Protein AF-A0A7W0A7I4-F1 (afdb_monomer)

Mean predicted aligned error: 11.8 Å

Radius of gyration: 19.25 Å; Cα contacts (8 Å, |Δi|>4): 131; chains: 1; bounding box: 46×41×48 Å

pLDDT: mean 76.65, std 13.98, range [46.12, 96.19]

Foldseek 3Di:
DLLLCLDPDDRPPVSVVCVVVVVVVVVVVVQVVCVVVVPPDPVCCCVVVPPDPVVVVVVLVVLQVLLVVVCPPDCLVVLLVVLVVVVVVCVVCVCLLQVLVCVAVNDSRSSSLVSVLVVLVVCLCVVLSRGSPNSVSNNVSSVVSVVSSVVSNVSDHDPPD

Secondary structure (DSSP, 8-state):
-HHHHTSSSPPPHHHHHHHHHHHHHHHHHHHHHHHHHT---HHHHHHHS--SHHHHHHHHHHHHHHHHHHHTSTTHHHHHHHHHHHHHHHHHTHHHHHHHHHHHHHHHHHHHHHHHHHHHHHHHHHHHHTSTTHHHHHHHHHHHHHHHHHHHHT-PPPS--

Structure (mmCIF, N/CA/C/O backbone):
data_AF-A0A7W0A7I4-F1
#
_entry.id   AF-A0A7W0A7I4-F1
#
loop_
_atom_site.group_PDB
_atom_site.id
_atom_site.type_symbol
_atom_site.label_atom_id
_atom_site.label_alt_id
_atom_site.label_comp_id
_atom_site.label_asym_id
_atom_site.label_entity_id
_atom_site.label_seq_id
_atom_site.pdbx_PDB_ins_code
_atom_site.Cartn_x
_atom_site.Cartn_y
_atom_site.Cartn_z
_atom_site.occupancy
_atom_site.B_iso_or_equiv
_atom_site.auth_seq_id
_atom_site.auth_comp_id
_atom_site.auth_asym_id
_atom_site.auth_atom_id
_atom_site.pdbx_PDB_model_num
ATOM 1 N N . VAL A 1 1 ? -6.860 -11.789 -0.685 1.00 57.47 1 VAL A N 1
ATOM 2 C CA . VAL A 1 1 ? -5.690 -12.475 -0.079 1.00 57.47 1 VAL A CA 1
ATOM 3 C C . VAL A 1 1 ? -5.372 -11.947 1.310 1.00 57.47 1 VAL A C 1
ATOM 5 O O . VAL A 1 1 ? -5.594 -12.671 2.269 1.00 57.47 1 VAL A O 1
ATOM 8 N N . ALA A 1 2 ? -4.937 -10.690 1.441 1.00 57.03 2 ALA A N 1
ATOM 9 C CA . ALA A 1 2 ? -4.531 -10.138 2.733 1.00 57.03 2 ALA A CA 1
ATOM 10 C C . ALA A 1 2 ? -5.657 -10.178 3.785 1.00 57.03 2 ALA A C 1
ATOM 12 O O . ALA A 1 2 ? -5.432 -10.634 4.900 1.00 57.03 2 ALA A O 1
ATOM 13 N N . VAL A 1 3 ? -6.891 -9.809 3.412 1.00 57.25 3 VAL A N 1
ATOM 14 C CA . VAL A 1 3 ? -8.067 -9.864 4.309 1.00 57.25 3 VAL A CA 1
ATOM 15 C C . VAL A 1 3 ? -8.304 -11.273 4.866 1.00 57.25 3 VAL A C 1
ATOM 17 O O . VAL A 1 3 ? -8.505 -11.436 6.066 1.00 57.25 3 VAL A O 1
ATOM 20 N N . LEU A 1 4 ? -8.185 -12.305 4.028 1.00 58.50 4 LEU A N 1
ATOM 21 C CA . LEU A 1 4 ? -8.341 -13.701 4.446 1.00 58.50 4 LEU A CA 1
ATOM 22 C C . LEU A 1 4 ? -7.215 -14.167 5.386 1.00 58.50 4 LEU A C 1
ATOM 24 O O . LEU A 1 4 ? -7.471 -14.938 6.305 1.00 58.50 4 LEU A O 1
ATOM 28 N N . ALA A 1 5 ? -5.989 -13.666 5.197 1.00 59.22 5 ALA A N 1
ATOM 29 C CA . ALA A 1 5 ? -4.855 -13.939 6.083 1.00 59.22 5 ALA A CA 1
ATOM 30 C C . ALA A 1 5 ? -4.968 -13.235 7.449 1.00 59.22 5 ALA A C 1
ATOM 32 O O . ALA A 1 5 ? -4.241 -13.575 8.377 1.00 59.22 5 ALA A O 1
ATOM 33 N N . SER A 1 6 ? -5.877 -12.263 7.579 1.00 57.38 6 SER A N 1
ATOM 34 C CA . SER A 1 6 ? -6.074 -11.492 8.809 1.00 57.38 6 SER A CA 1
ATOM 35 C C . SER A 1 6 ? -7.169 -12.031 9.733 1.00 57.38 6 SER A C 1
ATOM 37 O O . SER A 1 6 ? -7.356 -11.476 10.817 1.00 57.38 6 SER A O 1
ATOM 39 N N . LEU A 1 7 ? -7.876 -13.102 9.350 1.00 64.12 7 LEU A N 1
ATOM 40 C CA . LEU A 1 7 ? -8.922 -13.727 10.170 1.00 64.12 7 LEU A CA 1
ATOM 41 C C . LEU A 1 7 ? -8.343 -14.328 11.474 1.00 64.12 7 LEU A C 1
ATOM 43 O O . LEU A 1 7 ? -7.213 -14.816 11.470 1.00 64.12 7 LEU A O 1
ATOM 47 N N . PRO A 1 8 ? -9.064 -14.274 12.613 1.00 52.94 8 PRO A N 1
ATOM 48 C CA . PRO A 1 8 ? -8.625 -14.908 13.858 1.00 52.94 8 PRO A CA 1
ATOM 49 C C . PRO A 1 8 ? -8.531 -16.434 13.719 1.00 52.94 8 PRO A C 1
ATOM 51 O O . PRO A 1 8 ? -9.459 -17.075 13.236 1.00 52.94 8 PRO A O 1
ATOM 54 N N . GLY A 1 9 ? -7.407 -17.007 14.169 1.00 65.00 9 GLY A N 1
ATOM 55 C CA . GLY A 1 9 ? -7.095 -18.438 14.067 1.00 65.00 9 GLY A CA 1
ATOM 56 C C . GLY A 1 9 ? -5.985 -18.746 13.055 1.00 65.00 9 GLY A C 1
ATOM 57 O O . GLY A 1 9 ? -5.553 -17.885 12.293 1.00 65.00 9 GLY A O 1
ATOM 58 N N . ARG A 1 10 ? -5.480 -19.988 13.056 1.00 62.50 10 ARG A N 1
ATOM 59 C CA . ARG A 1 10 ? -4.561 -20.450 12.004 1.00 62.50 10 ARG A CA 1
ATOM 60 C C . ARG A 1 10 ? -5.348 -20.546 10.692 1.00 62.50 10 ARG A C 1
ATOM 62 O O . ARG A 1 10 ? -6.347 -21.269 10.678 1.00 62.50 10 ARG A O 1
ATOM 69 N N . PRO A 1 11 ? -4.941 -19.864 9.606 1.00 65.38 11 PRO A N 1
ATOM 70 C CA . PRO A 1 11 ? -5.639 -19.987 8.335 1.00 65.38 11 PRO A CA 1
ATOM 71 C C . PRO A 1 11 ? -5.597 -21.453 7.896 1.00 65.38 11 PRO A C 1
ATOM 73 O O . PRO A 1 11 ? -4.527 -22.041 7.751 1.00 65.38 11 PRO A O 1
ATOM 76 N N . GLY A 1 12 ? -6.772 -22.063 7.732 1.00 74.06 12 GLY A N 1
ATOM 77 C CA . GLY A 1 12 ? -6.867 -23.431 7.232 1.00 74.06 12 GLY A CA 1
ATOM 78 C C . GLY A 1 12 ? -6.305 -23.536 5.812 1.00 74.06 12 GLY A C 1
ATOM 79 O O . GLY A 1 12 ? -6.266 -22.548 5.079 1.00 74.06 12 GLY A O 1
ATOM 80 N N . LEU A 1 13 ? -5.928 -24.747 5.390 1.00 74.81 13 LEU A N 1
ATOM 81 C CA . LEU A 1 13 ? -5.346 -25.013 4.066 1.00 74.81 13 LEU A CA 1
ATOM 82 C C . LEU A 1 13 ? -6.151 -24.370 2.921 1.00 74.81 13 LEU A C 1
ATOM 84 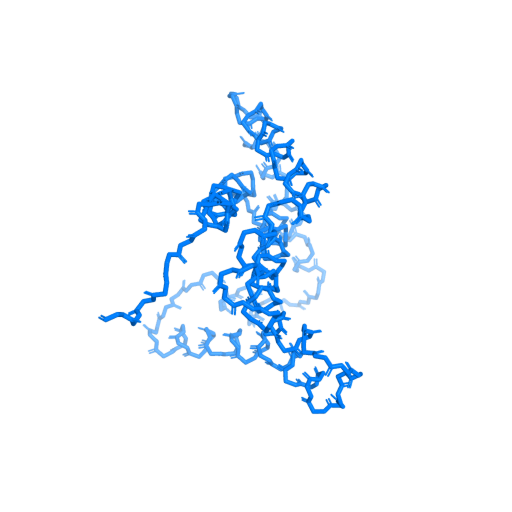O O . LEU A 1 13 ? -5.579 -23.795 2.003 1.00 74.81 13 LEU A O 1
ATOM 88 N N . ARG A 1 14 ? -7.486 -24.382 3.021 1.00 74.06 14 ARG A N 1
ATOM 89 C CA . ARG A 1 14 ? -8.400 -23.756 2.049 1.00 74.06 14 ARG A CA 1
ATOM 90 C C . ARG A 1 14 ? -8.176 -22.249 1.899 1.00 74.06 14 ARG A C 1
ATOM 92 O O . ARG A 1 14 ? -8.196 -21.737 0.787 1.00 74.06 14 ARG A O 1
ATOM 99 N N . VAL A 1 15 ? -7.944 -21.545 3.004 1.00 70.44 15 VAL A N 1
ATOM 100 C CA . VAL A 1 15 ? -7.687 -20.099 3.007 1.00 70.44 15 VAL A CA 1
ATOM 101 C C . VAL A 1 15 ? -6.342 -19.794 2.355 1.00 70.44 15 VAL A C 1
ATOM 103 O O . VAL A 1 15 ? -6.243 -18.854 1.571 1.00 70.44 15 VAL A O 1
ATOM 106 N N . LEU A 1 16 ? -5.331 -20.618 2.634 1.00 69.56 16 LEU A N 1
ATOM 107 C CA . LEU A 1 16 ? -4.006 -20.493 2.031 1.00 69.56 16 LEU A CA 1
ATOM 108 C C . LEU A 1 16 ? -4.048 -20.746 0.515 1.00 69.56 16 LEU A C 1
ATOM 110 O O . LEU A 1 16 ? -3.480 -19.988 -0.265 1.00 69.56 16 LEU A O 1
ATOM 114 N N . VAL A 1 17 ? -4.789 -21.775 0.098 1.00 75.81 17 VAL A N 1
ATOM 115 C CA . VAL A 1 17 ? -5.009 -22.114 -1.312 1.00 75.81 17 VAL A CA 1
ATOM 116 C C . VAL A 1 17 ? -5.734 -20.982 -2.040 1.00 75.81 17 VAL A C 1
ATOM 118 O O . VAL A 1 17 ? -5.286 -20.569 -3.103 1.00 75.81 17 VAL A O 1
ATOM 121 N N . LEU A 1 18 ? -6.793 -20.409 -1.460 1.00 76.06 18 LEU A N 1
ATOM 122 C CA . LEU A 1 18 ? -7.487 -19.254 -2.046 1.00 76.06 18 LEU A CA 1
ATOM 123 C C . LEU A 1 18 ? -6.604 -17.999 -2.088 1.00 76.06 18 LEU A C 1
ATOM 125 O O . LEU A 1 18 ? -6.670 -17.226 -3.041 1.00 76.06 18 LEU A O 1
ATOM 129 N N . ALA A 1 19 ? -5.762 -17.797 -1.073 1.00 68.81 19 ALA A N 1
ATOM 130 C CA . ALA A 1 19 ? -4.789 -16.712 -1.030 1.00 68.81 19 ALA A CA 1
ATOM 131 C C . ALA A 1 19 ? -3.761 -16.795 -2.173 1.00 68.81 19 ALA A C 1
ATOM 133 O O . ALA A 1 19 ? -3.411 -15.764 -2.741 1.00 68.81 19 ALA A O 1
ATOM 134 N N . LEU A 1 20 ? -3.321 -18.005 -2.526 1.00 72.81 20 LEU A N 1
ATOM 135 C CA . LEU A 1 20 ? -2.406 -18.271 -3.640 1.00 72.81 20 LEU A CA 1
ATOM 136 C C . LEU A 1 20 ? -3.104 -18.262 -5.005 1.00 72.81 20 LEU A C 1
ATOM 138 O O . LEU A 1 20 ? -2.568 -17.718 -5.966 1.00 72.81 20 LEU A O 1
ATOM 142 N N . LEU A 1 21 ? -4.307 -18.832 -5.098 1.00 75.44 21 LEU A N 1
ATOM 143 C CA . LEU A 1 21 ? -5.050 -18.928 -6.355 1.00 75.44 21 LEU A CA 1
ATOM 144 C C . LEU A 1 21 ? -5.598 -17.583 -6.820 1.00 75.44 21 LEU A C 1
ATOM 146 O O . LEU A 1 21 ? -5.630 -17.339 -8.018 1.00 75.44 21 LEU A O 1
ATOM 150 N N . ALA A 1 22 ? -6.018 -16.700 -5.912 1.00 74.12 22 ALA A N 1
ATOM 151 C CA . ALA A 1 22 ? -6.605 -15.416 -6.289 1.00 74.12 22 ALA A CA 1
ATOM 152 C C . ALA A 1 22 ? -5.714 -14.562 -7.224 1.00 74.12 22 ALA A C 1
ATOM 154 O O . ALA A 1 22 ? -6.223 -14.136 -8.259 1.00 74.12 22 ALA A O 1
ATOM 155 N N . PRO A 1 23 ? -4.416 -14.313 -6.939 1.00 68.75 23 PRO A N 1
ATOM 156 C CA . PRO A 1 23 ? -3.559 -13.564 -7.860 1.00 68.75 23 PRO A CA 1
ATOM 157 C C . PRO A 1 23 ? -3.307 -14.313 -9.177 1.00 68.75 23 PRO A C 1
ATOM 159 O O . PRO A 1 23 ? -3.256 -13.675 -10.225 1.00 68.75 23 PRO A O 1
ATOM 162 N N . LEU A 1 24 ? -3.217 -15.649 -9.155 1.00 73.38 24 LEU A N 1
ATOM 163 C CA . LEU A 1 24 ? -3.054 -16.462 -10.368 1.00 73.38 24 LEU A CA 1
ATOM 164 C C . LEU A 1 24 ? -4.289 -16.397 -11.274 1.00 73.38 24 LEU A C 1
ATOM 166 O O . LEU A 1 24 ? -4.163 -16.223 -12.481 1.00 73.38 24 LEU A O 1
ATOM 170 N N . LEU A 1 25 ? -5.485 -16.489 -10.692 1.00 73.94 25 LEU A N 1
ATOM 171 C CA . LEU A 1 25 ? -6.749 -16.369 -11.414 1.00 73.94 25 LEU A CA 1
ATOM 172 C C . LEU A 1 25 ? -6.967 -14.948 -11.938 1.00 73.94 25 LEU A C 1
ATOM 174 O O . LEU A 1 25 ? -7.481 -14.786 -13.039 1.00 73.94 25 LEU A O 1
ATOM 178 N N . ALA A 1 26 ? -6.547 -13.925 -11.189 1.00 72.44 26 ALA A N 1
ATOM 179 C CA . ALA A 1 26 ? -6.581 -12.544 -11.661 1.00 72.44 26 ALA A CA 1
ATOM 180 C C . ALA A 1 26 ? -5.666 -12.343 -12.879 1.00 72.44 26 ALA A C 1
ATOM 182 O O . ALA A 1 26 ? -6.097 -11.749 -13.864 1.00 72.44 26 ALA A O 1
ATOM 183 N N . LEU A 1 27 ? -4.443 -12.888 -12.847 1.00 70.00 27 LEU A N 1
ATOM 184 C CA . LEU A 1 27 ? -3.527 -12.883 -13.994 1.00 70.00 27 LEU A CA 1
ATOM 185 C C . LEU A 1 27 ? -4.117 -13.635 -15.192 1.00 70.00 27 LEU A C 1
ATOM 187 O O . LEU A 1 27 ? -4.144 -13.096 -16.295 1.00 70.00 27 LEU A O 1
ATOM 191 N N . ALA A 1 28 ? -4.635 -14.846 -14.975 1.00 70.06 28 ALA A N 1
ATOM 192 C CA . ALA A 1 28 ? -5.263 -15.645 -16.025 1.00 70.06 28 ALA A CA 1
ATOM 193 C C . ALA A 1 28 ? -6.478 -14.932 -16.642 1.00 70.06 28 ALA A C 1
ATOM 195 O O . ALA A 1 28 ? -6.644 -14.938 -17.859 1.00 70.06 28 ALA A O 1
ATOM 196 N N . GLY A 1 29 ? -7.296 -14.275 -15.817 1.00 75.94 29 GLY A N 1
ATOM 197 C CA . GLY A 1 29 ? -8.418 -13.459 -16.272 1.00 75.94 29 GLY A CA 1
ATOM 198 C C . GLY A 1 29 ? -7.969 -12.260 -17.105 1.00 75.94 29 GLY A C 1
ATOM 199 O O . GLY A 1 29 ? -8.563 -11.996 -18.145 1.00 75.94 29 GLY A O 1
ATOM 200 N N . LEU A 1 30 ? -6.896 -11.573 -16.699 1.00 69.62 30 LEU A N 1
ATOM 201 C CA . LEU A 1 30 ? -6.330 -10.458 -17.462 1.00 69.62 30 LEU A CA 1
ATOM 202 C C . LEU A 1 30 ? -5.855 -10.910 -18.851 1.00 69.62 30 LEU A C 1
ATOM 204 O O . LEU A 1 30 ? -6.181 -10.271 -19.846 1.00 69.62 30 LEU A O 1
ATOM 208 N N . VAL A 1 31 ? -5.145 -12.042 -18.914 1.00 66.56 31 VAL A N 1
ATOM 209 C CA . VAL A 1 31 ? -4.698 -12.662 -20.173 1.00 66.56 31 VAL A CA 1
ATOM 210 C C . VAL A 1 31 ? -5.894 -13.056 -21.041 1.00 66.56 31 VAL A C 1
ATOM 212 O O . VAL A 1 31 ? -5.911 -12.767 -22.232 1.00 66.56 31 VAL A O 1
ATOM 215 N N . ALA A 1 32 ? -6.923 -13.673 -20.457 1.00 71.75 32 ALA A N 1
ATOM 216 C CA . ALA A 1 32 ? -8.124 -14.059 -21.193 1.00 71.75 32 ALA A CA 1
ATOM 217 C C . ALA A 1 32 ? -8.865 -12.842 -21.776 1.00 71.75 32 ALA A C 1
ATOM 219 O O . ALA A 1 32 ? -9.284 -12.879 -22.931 1.00 71.75 32 ALA A O 1
ATOM 220 N N . ILE A 1 33 ? -8.993 -11.754 -21.008 1.00 74.31 33 ILE A N 1
ATOM 221 C CA . ILE A 1 33 ? -9.587 -10.495 -21.481 1.00 74.31 33 ILE A CA 1
ATOM 222 C C . ILE A 1 33 ? -8.765 -9.910 -22.636 1.00 74.31 33 ILE A C 1
ATOM 224 O O . ILE A 1 33 ? -9.347 -9.475 -23.628 1.00 74.31 33 ILE A O 1
ATOM 228 N N . ASP A 1 34 ? -7.435 -9.931 -22.549 1.00 67.69 34 ASP A N 1
ATOM 229 C CA . ASP A 1 34 ? -6.551 -9.413 -23.602 1.00 67.69 34 ASP A CA 1
ATOM 230 C C . ASP A 1 34 ? -6.699 -10.209 -24.911 1.00 67.69 34 ASP A C 1
ATOM 232 O O . ASP A 1 34 ? -6.895 -9.632 -25.981 1.00 67.69 34 ASP A O 1
ATOM 236 N N . LEU A 1 35 ? -6.733 -11.543 -24.812 1.00 67.44 35 LEU A N 1
ATOM 237 C CA . LEU A 1 35 ? -6.917 -12.437 -25.959 1.00 67.44 35 LEU A CA 1
ATOM 238 C C . LEU A 1 35 ? -8.290 -12.266 -26.625 1.00 67.44 35 LEU A C 1
ATOM 240 O O . LEU A 1 35 ? -8.385 -12.276 -27.850 1.00 67.44 35 LEU A O 1
ATOM 244 N N . VAL A 1 36 ? -9.353 -12.091 -25.832 1.00 75.38 36 VAL A N 1
ATOM 245 C CA . VAL A 1 36 ? -10.723 -11.918 -26.347 1.00 75.38 36 VAL A CA 1
ATOM 246 C C . VAL A 1 36 ? -10.934 -10.529 -26.946 1.00 75.38 36 VAL A C 1
ATOM 248 O O . VAL A 1 36 ? -11.650 -10.391 -27.934 1.00 75.38 36 VAL A O 1
ATOM 251 N N . THR A 1 37 ? -10.312 -9.495 -26.378 1.00 73.88 37 THR A N 1
ATOM 252 C CA . THR A 1 37 ? -10.430 -8.122 -26.897 1.00 73.88 37 THR A CA 1
ATOM 253 C C . THR A 1 37 ? -9.548 -7.867 -28.122 1.00 73.88 37 THR A C 1
ATOM 255 O O . THR A 1 37 ? -9.626 -6.789 -28.708 1.00 73.88 37 THR A O 1
ATOM 258 N N . GLY A 1 38 ? -8.733 -8.847 -28.541 1.00 58.84 38 GLY A N 1
ATOM 259 C CA . GLY A 1 38 ? -7.767 -8.677 -29.628 1.00 58.84 38 GLY A CA 1
ATOM 260 C C . GLY A 1 38 ? -6.695 -7.642 -29.287 1.00 58.84 38 GLY A C 1
ATOM 261 O O . GLY A 1 38 ? -6.083 -7.062 -30.186 1.00 58.84 38 GLY A O 1
ATOM 262 N N . GLY A 1 39 ? -6.493 -7.382 -27.991 1.00 52.62 39 GLY A N 1
ATOM 263 C CA . GLY A 1 39 ? -5.497 -6.458 -27.497 1.00 52.62 39 GLY A CA 1
ATOM 264 C C . GLY A 1 39 ? -4.123 -6.973 -27.886 1.00 52.62 39 GLY A C 1
ATOM 265 O O . GLY A 1 39 ? -3.635 -7.966 -27.359 1.00 52.62 39 GLY A O 1
ATOM 266 N N . SER A 1 40 ? -3.455 -6.289 -28.810 1.00 52.91 40 SER A N 1
ATOM 267 C CA . SER A 1 40 ? -2.027 -6.474 -29.065 1.00 52.91 40 SER A CA 1
ATOM 268 C C . SER A 1 40 ? -1.208 -5.897 -27.902 1.00 52.91 40 SER A C 1
ATOM 270 O O . SER A 1 40 ? -0.309 -5.078 -28.114 1.00 52.91 40 SER A O 1
ATOM 272 N N . SER A 1 41 ? -1.567 -6.224 -26.658 1.00 53.59 41 SER A N 1
ATOM 273 C CA . SER A 1 41 ? -0.849 -5.733 -25.497 1.00 53.59 41 SER A CA 1
ATOM 274 C C . SER A 1 41 ? 0.529 -6.385 -25.466 1.00 53.59 41 SER A C 1
ATOM 276 O O . SER A 1 41 ? 0.712 -7.551 -25.830 1.00 53.59 41 SER A O 1
ATOM 278 N N . HIS A 1 42 ? 1.525 -5.615 -25.031 1.00 54.56 42 HIS A N 1
ATOM 279 C CA . HIS A 1 42 ? 2.891 -6.096 -24.834 1.00 54.56 42 HIS A CA 1
ATOM 280 C C . HIS A 1 42 ? 2.903 -7.448 -24.085 1.00 54.56 42 HIS A C 1
ATOM 282 O O . HIS A 1 42 ? 3.663 -8.343 -24.433 1.00 54.56 42 HIS A O 1
ATOM 288 N N . PHE A 1 43 ? 2.027 -7.635 -23.097 1.00 52.06 43 PHE A N 1
ATOM 289 C CA . PHE A 1 43 ? 2.041 -8.791 -22.204 1.00 52.06 43 PHE A CA 1
ATOM 290 C C . PHE A 1 43 ? 1.865 -10.137 -22.929 1.00 52.06 43 PHE A C 1
ATOM 292 O O . PHE A 1 43 ? 2.623 -11.069 -22.667 1.00 52.06 43 PHE A O 1
ATOM 299 N N . SER A 1 44 ? 0.942 -10.223 -23.890 1.00 55.84 44 SER A N 1
ATOM 300 C CA . SER A 1 44 ? 0.676 -11.456 -24.642 1.00 55.84 44 SER A CA 1
ATOM 301 C C . SER A 1 44 ? 1.843 -11.852 -25.553 1.00 55.84 44 SER A C 1
ATOM 303 O O . SER A 1 44 ? 2.211 -13.022 -25.580 1.00 55.84 44 SER A O 1
ATOM 305 N N . ARG A 1 45 ? 2.511 -10.892 -26.211 1.00 56.41 45 ARG A N 1
ATOM 306 C CA . ARG A 1 45 ? 3.746 -11.170 -26.975 1.00 56.41 45 ARG A CA 1
ATOM 307 C C . ARG A 1 45 ? 4.909 -11.569 -26.069 1.00 56.41 45 ARG A C 1
ATOM 309 O O . ARG A 1 45 ? 5.574 -12.559 -26.331 1.00 56.41 45 ARG A O 1
ATOM 316 N N . PHE A 1 46 ? 5.125 -10.863 -24.960 1.00 55.81 46 PHE A N 1
ATOM 317 C CA . PHE A 1 46 ? 6.253 -11.147 -24.065 1.00 55.81 46 PHE A CA 1
ATOM 318 C C . PHE A 1 46 ? 6.136 -12.472 -23.303 1.00 55.81 46 PHE A C 1
ATOM 320 O O . PHE A 1 46 ? 7.158 -13.014 -22.904 1.00 55.81 46 PHE A O 1
ATOM 327 N N . VAL A 1 47 ? 4.930 -13.000 -23.089 1.00 54.84 47 VAL A N 1
ATOM 328 C CA . VAL A 1 47 ? 4.737 -14.278 -22.382 1.00 54.84 47 VAL A CA 1
ATOM 329 C C . VAL A 1 47 ? 4.580 -15.457 -23.347 1.00 54.84 47 VAL A C 1
ATOM 331 O O . VAL A 1 47 ? 5.024 -16.553 -23.018 1.00 54.84 47 VAL A O 1
ATOM 334 N N . LEU A 1 48 ? 3.981 -15.254 -24.528 1.00 56.06 48 LEU A N 1
ATOM 335 C CA . LEU A 1 48 ? 3.770 -16.327 -25.511 1.00 56.06 48 LEU A CA 1
ATOM 336 C C . LEU A 1 48 ? 4.916 -16.467 -26.530 1.00 56.06 48 LEU A C 1
ATOM 338 O O . LEU A 1 48 ? 5.097 -17.562 -27.051 1.00 56.06 48 LEU A O 1
ATOM 342 N N . GLU A 1 49 ? 5.688 -15.407 -26.809 1.00 54.75 49 GLU A N 1
ATOM 343 C CA . GLU A 1 49 ? 6.821 -15.438 -27.760 1.00 54.75 49 GLU A CA 1
ATOM 344 C C . GLU A 1 49 ? 8.201 -15.469 -27.079 1.00 54.75 49 GLU A C 1
ATOM 346 O O . GLU A 1 49 ? 9.203 -15.682 -27.762 1.00 54.75 49 GLU A O 1
ATOM 351 N N . ALA A 1 50 ? 8.295 -15.282 -25.753 1.00 52.28 50 ALA A N 1
ATOM 352 C CA . ALA A 1 50 ? 9.579 -15.397 -25.057 1.00 52.28 50 ALA A CA 1
ATOM 353 C C . ALA A 1 50 ? 10.100 -16.834 -25.149 1.00 52.28 50 ALA A C 1
ATOM 355 O O . ALA A 1 50 ? 9.481 -17.779 -24.656 1.00 52.28 50 ALA A O 1
ATOM 356 N N . SER A 1 51 ? 11.278 -16.988 -25.750 1.00 54.78 51 SER A N 1
ATOM 357 C CA . SER A 1 51 ? 11.870 -18.294 -26.054 1.00 54.78 51 SER A CA 1
ATOM 358 C C . SER A 1 51 ? 12.516 -18.952 -24.824 1.00 54.78 51 SER A C 1
ATOM 360 O O . SER A 1 51 ? 13.049 -20.058 -24.914 1.00 54.78 51 SER A O 1
ATOM 362 N N . GLY A 1 52 ? 12.460 -18.301 -23.652 1.00 59.78 52 GLY A N 1
ATOM 363 C CA . GLY A 1 52 ? 12.862 -18.885 -22.375 1.00 59.78 52 GLY A CA 1
ATOM 364 C C . GLY A 1 52 ? 12.970 -17.894 -21.200 1.00 59.78 52 GLY A C 1
ATOM 365 O O . GLY A 1 52 ? 12.865 -16.680 -21.378 1.00 59.78 52 GLY A O 1
ATOM 366 N N . PRO A 1 53 ? 13.230 -18.396 -19.974 1.00 56.81 53 PRO A N 1
ATOM 367 C CA . PRO A 1 53 ? 13.297 -17.591 -18.745 1.00 56.81 53 PRO A CA 1
ATOM 368 C C . PRO A 1 53 ? 14.402 -16.525 -18.737 1.00 56.81 53 PRO A C 1
ATOM 370 O O . PRO A 1 53 ? 14.262 -15.499 -18.077 1.00 56.81 53 PRO A O 1
ATOM 373 N N . ALA A 1 54 ? 15.501 -16.760 -19.460 1.00 59.44 54 ALA A N 1
ATOM 374 C CA . ALA A 1 54 ? 16.629 -15.832 -19.540 1.00 59.44 54 ALA A CA 1
ATOM 375 C C . ALA A 1 54 ? 16.255 -14.518 -20.246 1.00 59.44 54 ALA A C 1
ATOM 377 O O . ALA A 1 54 ? 16.693 -13.450 -19.836 1.00 59.44 54 ALA A O 1
ATOM 378 N N . GLU A 1 55 ? 15.387 -14.590 -21.255 1.00 64.94 55 GLU A N 1
ATOM 379 C CA . GLU A 1 55 ? 14.931 -13.432 -22.026 1.00 64.94 55 GLU A CA 1
ATOM 380 C C . GLU A 1 55 ? 13.999 -12.543 -21.184 1.00 64.94 55 GLU A C 1
ATOM 382 O O . GLU A 1 55 ? 14.118 -11.319 -21.188 1.00 64.94 55 GLU A O 1
ATOM 387 N N . LEU A 1 56 ? 13.146 -13.159 -20.354 1.00 61.41 56 LEU A N 1
ATOM 388 C CA . LEU A 1 56 ? 12.305 -12.453 -19.380 1.00 61.41 56 LEU A CA 1
ATOM 389 C C . LEU A 1 56 ? 13.135 -11.701 -18.329 1.00 61.41 56 LEU A C 1
ATOM 391 O O . LEU A 1 56 ? 12.785 -10.579 -17.959 1.00 61.41 56 LEU A O 1
ATOM 395 N N . ILE A 1 57 ? 14.235 -12.302 -17.862 1.00 62.91 57 ILE A N 1
ATOM 396 C CA . ILE A 1 57 ? 15.157 -11.662 -16.913 1.00 62.91 57 ILE A CA 1
ATOM 397 C C . ILE A 1 57 ? 15.865 -10.474 -17.572 1.00 62.91 57 ILE A C 1
ATOM 399 O O . ILE A 1 57 ? 15.988 -9.425 -16.944 1.00 62.91 57 ILE A O 1
ATOM 403 N N . ASP A 1 58 ? 16.277 -10.605 -18.832 1.00 68.38 58 ASP A N 1
ATOM 404 C CA . ASP A 1 58 ? 16.992 -9.550 -19.557 1.00 68.38 58 ASP A CA 1
ATOM 405 C C . ASP A 1 58 ? 16.084 -8.355 -19.910 1.00 68.38 58 ASP A C 1
ATOM 407 O O . ASP A 1 58 ? 16.471 -7.189 -19.847 1.00 68.38 58 ASP A O 1
ATOM 411 N N . ILE A 1 59 ? 14.806 -8.611 -20.190 1.00 66.56 59 ILE A N 1
ATOM 412 C CA . ILE A 1 59 ? 13.809 -7.545 -20.349 1.00 66.56 59 ILE A CA 1
ATOM 413 C C . ILE A 1 59 ? 13.542 -6.847 -19.012 1.00 66.56 59 ILE A C 1
ATOM 415 O O . ILE A 1 59 ? 13.416 -5.619 -18.969 1.00 66.56 59 ILE A O 1
ATOM 419 N N . ALA A 1 60 ? 13.451 -7.607 -17.918 1.00 62.59 60 ALA A N 1
ATOM 420 C CA . ALA A 1 60 ? 13.263 -7.047 -16.585 1.00 62.59 60 ALA A CA 1
ATOM 421 C C . ALA A 1 60 ? 14.462 -6.183 -16.157 1.00 62.59 60 ALA A C 1
ATOM 423 O O . ALA A 1 60 ? 14.255 -5.085 -15.640 1.00 62.59 60 ALA A O 1
ATOM 424 N N . SER A 1 61 ? 15.696 -6.627 -16.424 1.00 65.81 61 SER A N 1
ATOM 425 C CA . SER A 1 61 ? 16.922 -5.885 -16.101 1.00 65.81 61 SER A CA 1
ATOM 426 C C . SER A 1 61 ? 16.998 -4.561 -16.870 1.00 65.81 61 SER A C 1
ATOM 428 O O . SER A 1 61 ? 17.182 -3.510 -16.255 1.00 65.81 61 SER A O 1
ATOM 430 N N . ARG A 1 62 ? 16.728 -4.571 -18.184 1.00 66.12 62 ARG A N 1
ATOM 431 C CA . ARG A 1 62 ? 16.697 -3.354 -19.018 1.00 66.12 62 ARG A CA 1
ATOM 432 C C . ARG A 1 62 ? 15.625 -2.362 -18.582 1.00 66.12 62 ARG A C 1
ATOM 434 O O . ARG A 1 62 ? 15.846 -1.151 -18.598 1.00 66.12 62 ARG A O 1
ATOM 441 N N . ARG A 1 63 ? 14.447 -2.861 -18.193 1.00 65.81 63 ARG A N 1
ATOM 442 C CA . ARG A 1 63 ? 13.358 -2.017 -17.676 1.00 65.81 63 ARG A CA 1
ATOM 443 C C . ARG A 1 63 ? 13.717 -1.393 -16.333 1.00 65.81 63 ARG A C 1
ATOM 445 O O . ARG A 1 63 ? 13.402 -0.226 -16.129 1.00 65.81 63 ARG A O 1
ATOM 452 N N . LEU A 1 64 ? 14.402 -2.129 -15.458 1.00 61.00 64 LEU A N 1
ATOM 453 C CA . LEU A 1 64 ? 14.926 -1.613 -14.191 1.00 61.00 64 LEU A CA 1
ATOM 454 C C . LEU A 1 64 ? 15.988 -0.526 -14.406 1.00 61.00 64 LEU A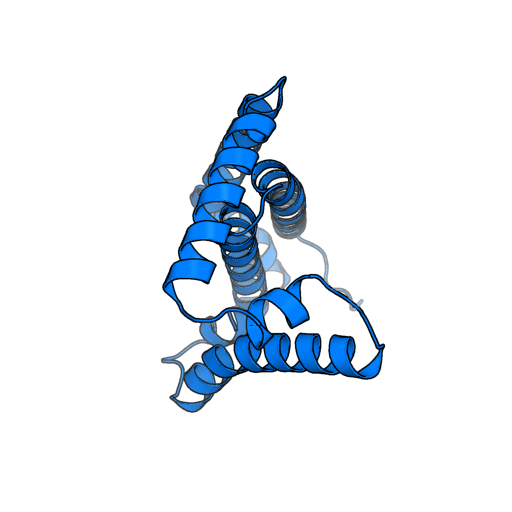 C 1
ATOM 456 O O . LEU A 1 64 ? 15.921 0.509 -13.750 1.00 61.00 64 LEU A O 1
ATOM 460 N N . GLU A 1 65 ? 16.914 -0.707 -15.350 1.00 67.38 65 GLU A N 1
ATOM 461 C CA . GLU A 1 65 ? 17.919 0.310 -15.702 1.00 67.38 65 GLU A CA 1
ATOM 462 C C . GLU A 1 65 ? 17.282 1.611 -16.213 1.00 67.38 65 GLU A C 1
ATOM 464 O O . GLU A 1 65 ? 17.623 2.702 -15.747 1.00 67.38 65 GLU A O 1
ATOM 469 N N . LEU A 1 66 ? 16.302 1.510 -17.117 1.00 63.25 66 LEU A N 1
ATOM 470 C CA . LEU A 1 66 ? 15.551 2.666 -17.618 1.00 63.25 66 LEU A CA 1
ATOM 471 C C . LEU A 1 66 ? 14.712 3.333 -16.516 1.00 63.25 66 LEU A C 1
ATOM 473 O O . LEU A 1 66 ? 14.664 4.564 -16.444 1.00 63.25 66 LEU A O 1
ATOM 477 N N . ALA A 1 67 ? 14.104 2.540 -15.626 1.00 58.31 67 ALA A N 1
ATOM 478 C CA . ALA A 1 67 ? 13.386 3.045 -14.455 1.00 58.31 67 ALA A CA 1
ATOM 479 C C . ALA A 1 67 ? 14.299 3.862 -13.540 1.00 58.31 67 ALA A C 1
ATOM 481 O O . ALA A 1 67 ? 13.892 4.899 -13.017 1.00 58.31 67 ALA A O 1
ATOM 482 N N . TYR A 1 68 ? 15.540 3.406 -13.367 1.00 61.75 68 TYR A N 1
ATOM 483 C CA . TYR A 1 68 ? 16.541 4.069 -12.541 1.00 61.75 68 TYR A CA 1
ATOM 484 C C . TYR A 1 68 ? 17.017 5.379 -13.182 1.00 61.75 68 TYR A C 1
ATOM 486 O O . TYR A 1 68 ? 17.074 6.412 -12.513 1.00 61.75 68 TYR A O 1
ATOM 494 N N . ALA A 1 69 ? 17.278 5.369 -14.492 1.00 62.94 69 ALA A N 1
ATOM 495 C CA . ALA A 1 69 ? 17.728 6.545 -15.236 1.00 62.94 69 ALA A CA 1
ATOM 496 C C . ALA A 1 69 ? 16.669 7.665 -15.285 1.00 62.94 69 ALA A C 1
ATOM 498 O O . ALA A 1 69 ? 16.997 8.839 -15.116 1.00 62.94 69 ALA A O 1
ATOM 499 N N . ILE A 1 70 ? 15.391 7.318 -15.473 1.00 59.53 70 ILE A N 1
ATOM 500 C CA . ILE A 1 70 ? 14.282 8.288 -15.530 1.00 59.53 70 ILE A CA 1
ATOM 501 C C . ILE A 1 70 ? 13.840 8.696 -14.118 1.00 59.53 70 ILE A C 1
ATOM 503 O O . ILE A 1 70 ? 13.569 9.870 -13.849 1.00 59.53 70 ILE A O 1
ATOM 507 N N . GLY A 1 71 ? 13.799 7.729 -13.202 1.00 57.41 71 GLY A N 1
ATOM 508 C CA . GLY A 1 71 ? 13.340 7.872 -11.825 1.00 57.41 71 GLY A CA 1
ATOM 509 C C . GLY A 1 71 ? 14.192 8.780 -10.943 1.00 57.41 71 GLY A C 1
ATOM 510 O O . GLY A 1 71 ? 13.680 9.332 -9.969 1.00 57.41 71 GLY A O 1
ATOM 511 N N . LEU A 1 72 ? 15.468 8.963 -11.288 1.00 64.06 72 LEU A N 1
ATOM 512 C CA . LEU A 1 72 ? 16.400 9.814 -10.547 1.00 64.06 72 LEU A CA 1
ATOM 513 C C . LEU A 1 72 ? 16.469 11.264 -11.047 1.00 64.06 72 LEU A C 1
ATOM 515 O O . LEU A 1 72 ? 17.227 12.064 -10.501 1.00 64.06 72 LEU A O 1
ATOM 519 N N . SER A 1 73 ? 15.674 11.630 -12.053 1.00 67.69 73 SER A N 1
ATOM 520 C CA . SER A 1 73 ? 15.665 12.991 -12.590 1.00 67.69 73 SER A CA 1
ATOM 521 C C . SER A 1 73 ? 14.745 13.939 -11.801 1.00 67.69 73 SER A C 1
ATOM 523 O O . SER A 1 73 ? 13.661 13.568 -11.327 1.00 67.69 73 SER A O 1
ATOM 525 N N . GLY A 1 74 ? 15.176 15.198 -11.673 1.00 78.62 74 GLY A N 1
ATOM 526 C CA . GLY A 1 74 ? 14.395 16.273 -11.056 1.00 78.62 74 GLY A CA 1
ATOM 527 C C . GLY A 1 74 ? 14.096 16.043 -9.570 1.00 78.62 74 GLY A C 1
ATOM 528 O O . GLY A 1 74 ? 14.940 15.579 -8.810 1.00 78.62 74 GLY A O 1
ATOM 529 N N . ALA A 1 75 ? 12.879 16.384 -9.142 1.00 83.12 75 ALA A N 1
ATOM 530 C CA . ALA A 1 75 ? 12.455 16.264 -7.743 1.00 83.12 75 ALA A CA 1
ATOM 531 C C . ALA A 1 75 ? 11.992 14.845 -7.345 1.00 83.12 75 ALA A C 1
ATOM 533 O O . ALA A 1 75 ? 11.672 14.608 -6.180 1.00 83.12 75 ALA A O 1
ATOM 534 N N . THR A 1 76 ? 11.948 13.896 -8.287 1.00 81.81 76 THR A N 1
ATOM 535 C CA . THR A 1 76 ? 11.382 12.552 -8.081 1.00 81.81 76 THR A CA 1
ATOM 536 C C . THR A 1 76 ? 12.001 11.800 -6.891 1.00 81.81 76 THR A C 1
ATOM 538 O O . THR A 1 76 ? 11.228 11.294 -6.074 1.00 81.81 76 THR A O 1
ATOM 541 N N . PRO A 1 77 ? 13.337 11.779 -6.687 1.00 82.75 77 PRO A N 1
ATOM 542 C CA . PRO A 1 77 ? 13.940 11.103 -5.532 1.00 82.75 77 PRO A CA 1
ATOM 543 C C . PRO A 1 77 ? 13.504 11.692 -4.193 1.00 82.75 77 PRO A C 1
ATOM 545 O O . PRO A 1 77 ? 13.254 10.955 -3.242 1.00 82.75 77 PRO A O 1
ATOM 548 N N . ILE A 1 78 ? 13.370 13.021 -4.127 1.00 87.50 78 ILE A N 1
ATOM 549 C CA . ILE A 1 78 ? 12.934 13.729 -2.920 1.00 87.50 78 ILE A CA 1
ATOM 550 C C . ILE A 1 78 ? 11.482 13.361 -2.611 1.00 87.50 78 ILE A C 1
ATOM 552 O O . ILE A 1 78 ? 11.166 13.023 -1.474 1.00 87.50 78 ILE A O 1
ATOM 556 N N . ILE A 1 79 ? 10.607 13.362 -3.621 1.00 89.19 79 ILE A N 1
ATOM 557 C CA . ILE A 1 79 ? 9.194 12.995 -3.458 1.00 89.19 79 ILE A CA 1
ATOM 558 C C . ILE A 1 79 ? 9.072 11.541 -2.983 1.00 89.19 79 ILE A C 1
ATOM 560 O O . ILE A 1 79 ? 8.367 11.275 -2.010 1.00 89.19 79 ILE A O 1
ATOM 564 N N . VAL A 1 80 ? 9.790 10.606 -3.613 1.00 89.81 80 VAL A N 1
ATOM 565 C CA . VAL A 1 80 ? 9.813 9.194 -3.197 1.00 89.81 80 VAL A CA 1
ATOM 566 C C . VAL A 1 80 ? 10.304 9.055 -1.758 1.00 89.81 80 VAL A C 1
ATOM 568 O O . VAL A 1 80 ? 9.671 8.350 -0.975 1.00 89.81 80 VAL A O 1
ATOM 571 N N . ALA A 1 81 ? 11.380 9.751 -1.381 1.00 89.56 81 ALA A N 1
ATOM 572 C CA . ALA A 1 81 ? 11.908 9.716 -0.022 1.00 89.56 81 ALA A CA 1
ATOM 573 C C . ALA A 1 81 ? 10.894 10.254 0.999 1.00 89.56 81 ALA A C 1
ATOM 575 O O . ALA A 1 81 ? 10.647 9.604 2.013 1.00 89.56 81 ALA A O 1
ATOM 576 N N . VAL A 1 82 ? 10.253 11.392 0.715 1.00 94.25 82 VAL A N 1
ATOM 577 C CA . VAL A 1 82 ? 9.227 11.986 1.585 1.00 94.25 82 VAL A CA 1
ATOM 578 C C . VAL A 1 82 ? 8.050 11.028 1.774 1.00 94.25 82 VAL A C 1
ATOM 580 O O . VAL A 1 82 ? 7.682 10.730 2.910 1.00 94.25 82 VAL A O 1
ATOM 583 N N . PHE A 1 83 ? 7.490 10.484 0.690 1.00 93.44 83 PHE A N 1
ATOM 584 C CA . PHE A 1 83 ? 6.397 9.512 0.788 1.00 93.44 83 PHE A CA 1
ATOM 585 C C . PHE A 1 83 ? 6.832 8.215 1.476 1.00 93.44 83 PHE A C 1
ATOM 587 O O . PHE A 1 83 ? 6.065 7.657 2.258 1.00 93.44 83 PHE A O 1
ATOM 594 N N . GLY A 1 84 ? 8.069 7.766 1.254 1.00 92.19 84 GLY A N 1
ATOM 595 C CA . GLY A 1 84 ? 8.657 6.627 1.952 1.00 92.19 84 GLY A CA 1
ATOM 596 C C . GLY A 1 84 ? 8.723 6.842 3.459 1.00 92.19 84 GLY A C 1
ATOM 597 O O . GLY A 1 84 ? 8.295 5.972 4.215 1.00 92.19 84 GLY A O 1
ATOM 598 N N . VAL A 1 85 ? 9.165 8.021 3.901 1.00 95.81 85 VAL A N 1
ATOM 599 C CA . VAL A 1 85 ? 9.189 8.394 5.322 1.00 95.81 85 VAL A CA 1
ATOM 600 C C . VAL A 1 85 ? 7.777 8.454 5.901 1.00 95.81 85 VAL A C 1
ATOM 602 O O . VAL A 1 85 ? 7.548 7.911 6.979 1.00 95.81 85 VAL A O 1
ATOM 605 N N . ILE A 1 86 ? 6.814 9.053 5.194 1.00 94.81 86 ILE A N 1
ATOM 606 C CA . ILE A 1 86 ? 5.418 9.134 5.654 1.00 94.81 86 ILE A CA 1
ATOM 607 C C . ILE A 1 86 ? 4.814 7.733 5.809 1.00 94.81 86 ILE A C 1
ATOM 609 O O . ILE A 1 86 ? 4.222 7.422 6.844 1.00 94.81 86 ILE A O 1
ATOM 613 N N . VAL A 1 87 ? 4.988 6.865 4.810 1.00 93.19 87 VAL A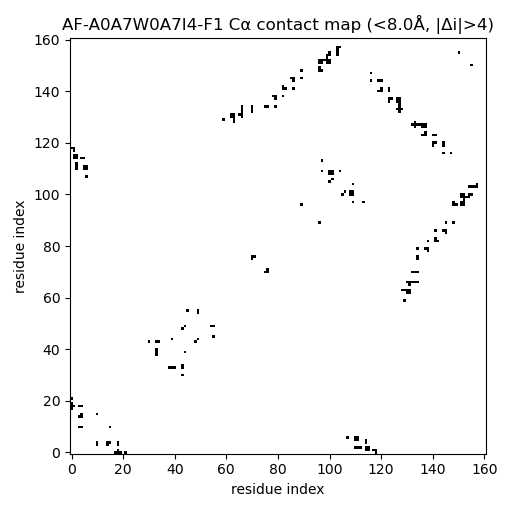 N 1
ATOM 614 C CA . VAL A 1 87 ? 4.487 5.485 4.849 1.00 93.19 87 VAL A CA 1
ATOM 615 C C . VAL A 1 87 ? 5.166 4.696 5.971 1.00 93.19 87 VAL A C 1
ATOM 617 O O . VAL A 1 87 ? 4.481 4.020 6.740 1.00 93.19 87 VAL A O 1
ATOM 620 N N . ALA A 1 88 ? 6.486 4.820 6.129 1.00 91.50 88 ALA A N 1
ATOM 621 C CA . ALA A 1 88 ? 7.225 4.173 7.211 1.00 91.50 88 ALA A CA 1
ATOM 622 C C . ALA A 1 88 ? 6.750 4.647 8.595 1.00 91.50 88 ALA A C 1
ATOM 624 O O . ALA A 1 88 ? 6.509 3.824 9.481 1.00 91.50 88 ALA A O 1
ATOM 625 N N . ALA A 1 89 ? 6.538 5.954 8.768 1.00 92.94 89 ALA A N 1
ATOM 626 C CA . ALA A 1 89 ? 5.985 6.525 9.992 1.00 92.94 89 ALA A CA 1
ATOM 627 C C . ALA A 1 89 ? 4.571 5.995 10.274 1.00 92.94 89 ALA A C 1
ATOM 629 O O . ALA A 1 89 ? 4.260 5.664 11.419 1.00 92.94 89 ALA A O 1
ATOM 630 N N . GLY A 1 90 ? 3.737 5.836 9.242 1.00 92.06 90 GLY A N 1
ATOM 631 C CA . GLY A 1 90 ? 2.416 5.222 9.365 1.00 92.06 90 GLY A CA 1
ATOM 632 C C . GLY A 1 90 ? 2.473 3.755 9.802 1.00 92.06 90 GLY A C 1
ATOM 633 O O . GLY A 1 90 ? 1.731 3.342 10.690 1.00 92.06 90 GLY A O 1
ATOM 634 N N . ILE A 1 91 ? 3.400 2.965 9.257 1.00 90.81 91 ILE A N 1
ATOM 635 C CA . ILE A 1 91 ? 3.609 1.563 9.660 1.00 90.81 91 ILE A CA 1
ATOM 636 C C . ILE A 1 91 ? 4.111 1.471 11.110 1.00 90.81 91 ILE A C 1
ATOM 638 O O . ILE A 1 91 ? 3.669 0.598 11.872 1.00 90.81 91 ILE A O 1
ATOM 642 N N . TRP A 1 92 ? 5.003 2.380 11.514 1.00 91.56 92 TRP A N 1
ATOM 643 C CA . TRP A 1 92 ? 5.471 2.481 12.896 1.00 91.56 92 TRP A CA 1
ATOM 644 C C . TRP A 1 92 ? 4.298 2.801 13.826 1.00 91.56 92 TRP A C 1
ATOM 646 O O . TRP A 1 92 ? 4.023 2.049 14.764 1.00 91.56 92 TRP A O 1
ATOM 656 N N . LYS A 1 93 ? 3.550 3.867 13.530 1.00 93.19 93 LYS A N 1
ATOM 657 C CA . LYS A 1 93 ? 2.421 4.353 14.336 1.00 93.19 93 LYS A CA 1
ATOM 658 C C . LYS A 1 93 ? 1.095 3.656 14.035 1.00 93.19 93 LYS A C 1
ATOM 660 O O . LYS A 1 93 ? 0.034 4.132 14.431 1.00 93.19 93 LYS A O 1
ATOM 665 N N . ARG A 1 94 ? 1.125 2.487 13.392 1.00 91.12 94 ARG A N 1
ATOM 666 C CA . ARG A 1 94 ? -0.081 1.762 12.955 1.00 91.12 94 ARG A CA 1
ATOM 667 C C . ARG A 1 94 ? -1.094 1.505 14.070 1.00 91.12 94 ARG A C 1
ATOM 669 O O . ARG A 1 94 ? -2.286 1.463 13.804 1.00 91.12 94 ARG A O 1
ATOM 676 N N . ARG A 1 95 ? -0.633 1.306 15.312 1.00 90.75 95 ARG A N 1
ATOM 677 C CA . ARG A 1 95 ? -1.517 1.040 16.460 1.00 90.75 95 ARG A CA 1
ATOM 678 C C . ARG A 1 95 ? -2.339 2.277 16.805 1.00 90.75 95 ARG A C 1
ATOM 680 O O . ARG A 1 95 ? -3.535 2.151 17.013 1.00 90.75 95 ARG A O 1
ATOM 687 N N . GLU A 1 96 ? -1.705 3.445 16.804 1.00 93.00 96 GLU A N 1
ATOM 688 C CA . GLU A 1 96 ? -2.361 4.736 17.031 1.00 93.00 96 GLU A CA 1
ATOM 689 C C . GLU A 1 96 ? -3.280 5.094 15.860 1.00 93.00 96 GLU A C 1
ATOM 691 O O . GLU A 1 96 ? -4.412 5.506 16.078 1.00 93.00 96 GLU A O 1
ATOM 696 N N . LEU A 1 97 ? -2.832 4.864 14.620 1.00 91.88 97 LEU A N 1
ATOM 697 C CA . LEU A 1 97 ? -3.628 5.145 13.420 1.00 91.88 97 LEU A CA 1
ATOM 698 C C . LEU A 1 97 ? -4.893 4.286 13.316 1.00 91.88 97 LEU A C 1
ATOM 700 O O . LEU A 1 97 ? -5.917 4.765 12.840 1.00 91.88 97 LEU A O 1
ATOM 704 N N . LEU A 1 98 ? -4.832 3.023 13.744 1.00 91.69 98 LEU A N 1
ATOM 705 C CA . LEU A 1 98 ? -5.964 2.095 13.673 1.00 91.69 98 LEU A CA 1
ATOM 706 C C . LEU A 1 98 ? -6.826 2.086 14.944 1.00 91.69 98 LEU A C 1
ATOM 708 O O . LEU A 1 98 ? -7.918 1.518 14.916 1.00 91.69 98 LEU A O 1
ATOM 712 N N . ALA A 1 99 ? -6.375 2.695 16.045 1.00 93.19 99 ALA A N 1
ATOM 713 C CA . ALA A 1 99 ? -7.122 2.731 17.304 1.00 93.19 99 ALA A CA 1
ATOM 714 C C . ALA A 1 99 ? -8.532 3.343 17.168 1.00 93.19 99 ALA A C 1
ATOM 716 O O . ALA A 1 99 ? -9.470 2.743 17.699 1.00 93.19 99 ALA A O 1
ATOM 717 N N . PRO A 1 100 ? -8.743 4.454 16.432 1.00 92.00 100 PRO A N 1
ATOM 718 C CA . PRO A 1 100 ? -10.081 5.015 16.267 1.00 92.00 100 PRO A CA 1
ATOM 719 C C . PRO A 1 100 ? -11.009 4.083 15.484 1.00 92.00 100 PRO A C 1
ATOM 721 O O . PRO A 1 100 ? -12.180 3.931 15.831 1.00 92.00 100 PRO A O 1
ATOM 724 N N . LEU A 1 101 ? -10.481 3.395 14.469 1.00 90.31 101 LEU A N 1
ATOM 725 C CA . LEU A 1 101 ? -11.233 2.414 13.690 1.00 90.31 101 LEU A CA 1
ATOM 726 C C . LEU A 1 101 ? -11.613 1.189 14.538 1.00 90.31 101 LEU A C 1
ATOM 728 O O . LEU A 1 101 ? -12.735 0.700 14.440 1.00 90.31 101 LEU A O 1
ATOM 732 N N . LEU A 1 102 ? -10.706 0.725 15.404 1.00 90.75 102 LEU A N 1
ATOM 733 C CA . LEU A 1 102 ? -10.983 -0.344 16.366 1.00 90.75 102 LEU A CA 1
ATOM 734 C C . LEU A 1 102 ? -12.089 0.057 17.352 1.00 90.75 102 LEU A C 1
ATOM 736 O O . LEU A 1 102 ? -12.984 -0.742 17.615 1.00 90.75 102 LEU A O 1
ATOM 740 N N . ALA A 1 103 ? -12.038 1.286 17.870 1.00 89.94 103 ALA A N 1
ATOM 741 C CA . ALA A 1 103 ? -13.012 1.793 18.833 1.00 89.94 103 ALA A CA 1
ATOM 742 C C . ALA A 1 103 ? -14.409 1.994 18.224 1.00 89.94 103 ALA A C 1
ATOM 744 O O . ALA A 1 103 ? -15.407 1.765 18.900 1.00 89.94 103 ALA A O 1
ATOM 745 N N . THR A 1 104 ? -14.484 2.411 16.958 1.00 89.69 104 THR A N 1
ATOM 746 C CA . THR A 1 104 ? -15.754 2.736 16.285 1.00 89.69 104 THR A CA 1
ATOM 747 C C . THR A 1 104 ? -16.380 1.551 15.555 1.00 89.69 104 THR A C 1
ATOM 749 O O . THR A 1 104 ? -17.593 1.400 15.591 1.00 89.69 104 THR A O 1
ATOM 752 N N . ARG A 1 105 ? -15.582 0.699 14.897 1.00 87.06 105 ARG A N 1
ATOM 753 C CA . ARG A 1 105 ? -16.073 -0.381 14.015 1.00 87.06 105 ARG A CA 1
ATOM 754 C C . ARG A 1 105 ? -15.774 -1.794 14.528 1.00 87.06 105 ARG A C 1
ATOM 756 O O . ARG A 1 105 ? -16.162 -2.777 13.895 1.00 87.06 105 ARG A O 1
ATOM 763 N N . GLY A 1 106 ? -15.070 -1.914 15.652 1.00 88.88 106 GLY A N 1
ATOM 764 C CA . GLY A 1 106 ? -14.710 -3.191 16.261 1.00 88.88 106 GLY A CA 1
ATOM 765 C C . GLY A 1 106 ? -13.521 -3.903 15.604 1.00 88.88 106 GLY A C 1
ATOM 766 O O . GLY A 1 106 ? -12.940 -3.469 14.605 1.00 88.88 106 GLY A O 1
ATOM 767 N N . GLU A 1 107 ? -13.136 -5.037 16.197 1.00 88.38 107 GLU A N 1
ATOM 768 C CA . GLU A 1 107 ? -11.886 -5.735 15.873 1.00 88.38 107 GLU A CA 1
ATOM 769 C C . GLU A 1 107 ? -11.854 -6.294 14.445 1.00 88.38 107 GLU A C 1
ATOM 771 O O . GLU A 1 107 ? -10.848 -6.160 13.745 1.00 88.38 107 GLU A O 1
ATOM 776 N N . LEU A 1 108 ? -12.955 -6.895 13.983 1.00 85.44 108 LEU A N 1
ATOM 777 C CA . LEU A 1 108 ? -13.013 -7.509 12.656 1.00 85.44 108 LEU A CA 1
ATOM 778 C C . LEU A 1 108 ? -12.804 -6.471 11.544 1.00 85.44 108 LEU A C 1
ATOM 780 O O . LEU A 1 108 ? -12.020 -6.708 10.624 1.00 85.44 108 LEU A O 1
ATOM 784 N N . ALA A 1 109 ? -13.461 -5.312 11.653 1.00 86.25 109 ALA A N 1
ATOM 785 C CA . ALA A 1 109 ? -13.333 -4.227 10.686 1.00 86.25 109 ALA A CA 1
ATOM 786 C C . ALA A 1 109 ? -11.913 -3.649 10.680 1.00 86.25 109 ALA A C 1
ATOM 788 O O . ALA A 1 109 ? -11.316 -3.4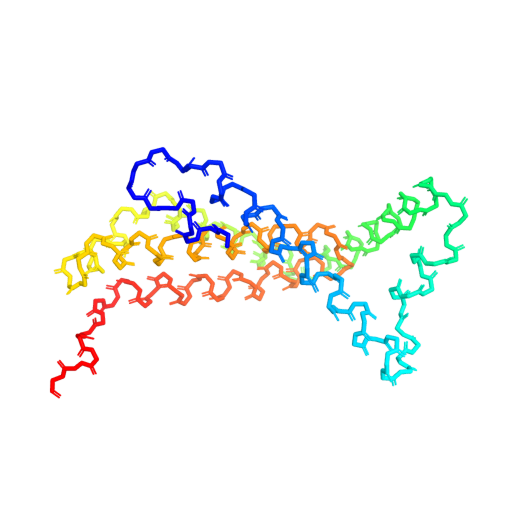94 9.613 1.00 86.25 109 ALA A O 1
ATOM 789 N N . ALA A 1 110 ? -11.334 -3.409 11.861 1.00 88.94 110 ALA A N 1
ATOM 790 C CA . ALA A 1 110 ? -9.962 -2.925 11.981 1.00 88.94 110 ALA A CA 1
ATOM 791 C C . ALA A 1 110 ? -8.942 -3.899 11.362 1.00 88.94 110 ALA A C 1
ATOM 793 O O . ALA A 1 110 ? -8.021 -3.473 10.662 1.00 88.94 110 ALA A O 1
ATOM 794 N N . ARG A 1 111 ? -9.126 -5.213 11.554 1.00 87.62 111 ARG A N 1
ATOM 795 C CA . ARG A 1 111 ? -8.267 -6.256 10.964 1.00 87.62 111 ARG A CA 1
ATOM 796 C C . ARG A 1 111 ? -8.406 -6.332 9.451 1.00 87.62 111 ARG A C 1
ATOM 798 O O . ARG A 1 111 ? -7.390 -6.333 8.759 1.00 87.62 111 ARG A O 1
ATOM 805 N N . ALA A 1 112 ? -9.636 -6.344 8.938 1.00 86.44 112 ALA A N 1
ATOM 806 C CA . ALA A 1 112 ? -9.894 -6.359 7.501 1.00 86.44 112 ALA A CA 1
ATOM 807 C C . ALA A 1 112 ? -9.301 -5.120 6.811 1.00 86.44 112 ALA A C 1
ATOM 809 O O . ALA A 1 112 ? -8.663 -5.238 5.764 1.00 86.44 112 ALA A O 1
ATOM 810 N N . PHE A 1 113 ? -9.440 -3.947 7.433 1.00 90.62 113 PHE A N 1
ATOM 811 C CA . PHE A 1 113 ? -8.861 -2.704 6.937 1.00 90.62 113 PHE A CA 1
ATOM 812 C C . PHE A 1 113 ? -7.331 -2.750 6.917 1.00 90.62 113 PHE A C 1
ATOM 814 O O . PHE A 1 113 ? -6.719 -2.503 5.878 1.00 90.62 113 PHE A O 1
ATOM 821 N N . ALA A 1 114 ? -6.706 -3.133 8.036 1.00 90.12 114 ALA A N 1
ATOM 822 C CA . ALA A 1 114 ? -5.254 -3.273 8.127 1.00 90.12 114 ALA A CA 1
ATOM 823 C C . ALA A 1 114 ? -4.720 -4.239 7.064 1.00 90.12 114 ALA A C 1
ATOM 825 O O . ALA A 1 114 ? -3.718 -3.970 6.406 1.00 90.12 114 ALA A O 1
ATOM 826 N N . ALA A 1 115 ? -5.422 -5.346 6.852 1.00 87.56 115 ALA A N 1
ATOM 827 C CA . ALA A 1 115 ? -5.081 -6.310 5.829 1.00 87.56 115 ALA A CA 1
ATOM 828 C C . ALA A 1 115 ? -5.167 -5.726 4.414 1.00 87.56 115 ALA A C 1
ATOM 830 O O . ALA A 1 115 ? -4.268 -5.956 3.608 1.00 87.56 115 ALA A O 1
ATOM 831 N N . GLY A 1 116 ? -6.204 -4.939 4.121 1.00 88.81 116 GLY A N 1
ATOM 832 C CA . GLY A 1 116 ? -6.298 -4.171 2.881 1.00 88.81 116 GLY A CA 1
ATOM 833 C C . GLY A 1 116 ? -5.088 -3.257 2.686 1.00 88.81 116 GLY A C 1
ATOM 834 O O . GLY A 1 116 ? -4.437 -3.326 1.649 1.00 88.81 116 GLY A O 1
ATOM 835 N N . VAL A 1 117 ? -4.719 -2.488 3.716 1.00 91.69 117 VAL A N 1
ATOM 836 C CA . VAL A 1 117 ? -3.552 -1.590 3.686 1.00 91.69 117 VAL A CA 1
ATOM 837 C C . VAL A 1 117 ? -2.250 -2.352 3.423 1.00 91.69 117 VAL A C 1
ATOM 839 O O . VAL A 1 117 ? -1.484 -1.953 2.549 1.00 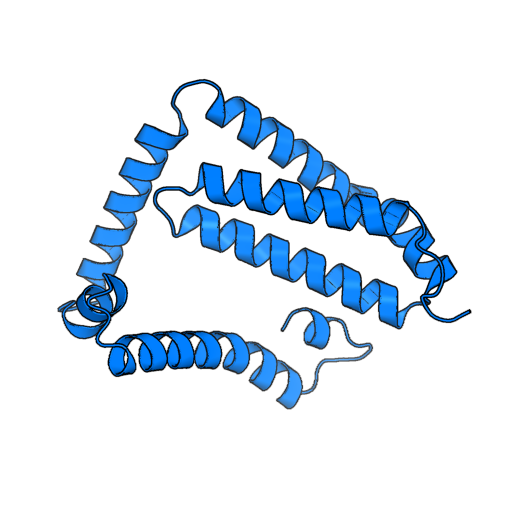91.69 117 VAL A O 1
ATOM 842 N N . TYR A 1 118 ? -1.996 -3.470 4.110 1.00 88.75 118 TYR A N 1
ATOM 843 C CA . TYR A 1 118 ? -0.790 -4.276 3.867 1.00 88.75 118 TYR A CA 1
ATOM 844 C C . TYR A 1 118 ? -0.779 -4.934 2.489 1.00 88.75 118 TYR A C 1
ATOM 846 O O . TYR A 1 118 ? 0.274 -5.011 1.858 1.00 88.75 118 TYR A O 1
ATOM 854 N N . GLY A 1 119 ? -1.939 -5.386 2.008 1.00 86.25 119 GLY A N 1
ATOM 855 C CA . GLY A 1 119 ? -2.084 -5.898 0.649 1.00 86.25 119 GLY A CA 1
ATOM 856 C C . GLY A 1 119 ? -1.735 -4.835 -0.391 1.00 86.25 119 GLY A C 1
ATOM 857 O O . GLY A 1 119 ? -0.961 -5.109 -1.306 1.00 86.25 119 GLY A O 1
ATOM 858 N N . SER A 1 120 ? -2.235 -3.611 -0.205 1.00 90.44 120 SER A N 1
ATOM 859 C CA . SER A 1 120 ? -1.898 -2.467 -1.052 1.00 90.44 120 SER A CA 1
ATOM 860 C C . SER A 1 120 ? -0.413 -2.128 -0.974 1.00 90.44 120 SER A C 1
ATOM 862 O O . SER A 1 120 ? 0.214 -1.977 -2.012 1.00 90.44 120 SER A O 1
ATOM 864 N N . LEU A 1 121 ? 0.187 -2.078 0.219 1.00 89.56 121 LEU A N 1
ATOM 865 C CA . LEU A 1 121 ? 1.627 -1.838 0.377 1.00 89.56 121 LEU A CA 1
ATOM 866 C C . LEU A 1 121 ? 2.470 -2.872 -0.376 1.00 89.56 121 LEU A C 1
ATOM 868 O O . LEU A 1 121 ? 3.390 -2.496 -1.096 1.00 89.56 121 LEU A O 1
ATOM 872 N N . ALA A 1 122 ? 2.133 -4.160 -0.267 1.00 85.31 122 ALA A N 1
ATOM 873 C CA . ALA A 1 122 ? 2.813 -5.207 -1.023 1.00 85.31 122 ALA A CA 1
ATOM 874 C C . ALA A 1 122 ? 2.663 -4.991 -2.537 1.00 85.31 122 ALA A C 1
ATOM 876 O O . ALA A 1 122 ? 3.657 -5.014 -3.259 1.00 85.31 122 ALA A O 1
ATOM 877 N N . ALA A 1 123 ? 1.444 -4.717 -3.014 1.00 86.38 123 ALA A N 1
ATOM 878 C CA . ALA A 1 123 ? 1.189 -4.435 -4.425 1.00 86.38 123 ALA A CA 1
ATOM 879 C C . ALA A 1 123 ? 1.964 -3.205 -4.925 1.00 86.38 123 ALA A C 1
ATOM 881 O O . ALA A 1 123 ? 2.483 -3.226 -6.035 1.00 86.38 123 ALA A O 1
ATOM 882 N N . ILE A 1 124 ? 2.096 -2.164 -4.100 1.00 89.56 124 ILE A N 1
ATOM 883 C CA . ILE A 1 124 ? 2.870 -0.963 -4.420 1.00 89.56 124 ILE A CA 1
ATOM 884 C C . ILE A 1 124 ? 4.350 -1.304 -4.529 1.00 89.56 124 ILE A C 1
ATOM 886 O O . ILE A 1 124 ? 4.973 -0.911 -5.507 1.00 89.56 124 ILE A O 1
ATOM 890 N N . VAL A 1 125 ? 4.921 -2.048 -3.576 1.00 84.06 125 VAL A N 1
ATOM 891 C CA . VAL A 1 125 ? 6.342 -2.428 -3.624 1.00 84.06 125 VAL A CA 1
ATOM 892 C C . VAL A 1 125 ? 6.628 -3.283 -4.856 1.00 84.06 125 VAL A C 1
ATOM 894 O O . VAL A 1 125 ? 7.489 -2.923 -5.657 1.00 84.06 125 VAL A O 1
ATOM 897 N N . PHE A 1 126 ? 5.880 -4.371 -5.057 1.00 82.44 126 PHE A N 1
ATOM 898 C CA . PHE A 1 126 ? 6.093 -5.250 -6.209 1.00 82.44 126 PHE A CA 1
ATOM 899 C C . PHE A 1 126 ? 5.803 -4.540 -7.531 1.00 82.44 126 PHE A C 1
ATOM 901 O O . PHE A 1 126 ? 6.587 -4.655 -8.468 1.00 82.44 126 PHE A O 1
ATOM 908 N N . GLY A 1 127 ? 4.730 -3.751 -7.596 1.00 80.94 127 GLY A N 1
ATOM 909 C CA . GLY A 1 127 ? 4.394 -2.946 -8.765 1.00 80.94 127 GLY A CA 1
ATOM 910 C C . GLY A 1 127 ? 5.465 -1.905 -9.076 1.00 80.94 127 GLY A C 1
ATOM 911 O O . GLY A 1 127 ? 5.800 -1.715 -10.237 1.00 80.94 127 GLY A O 1
ATOM 912 N N . SER A 1 128 ? 6.061 -1.280 -8.062 1.00 82.88 128 SER A N 1
ATOM 913 C CA . SER A 1 128 ? 7.122 -0.292 -8.265 1.00 82.88 128 SER A CA 1
ATOM 914 C C . SER A 1 128 ? 8.412 -0.937 -8.770 1.00 82.88 128 SER A C 1
ATOM 916 O O . SER A 1 128 ? 9.064 -0.382 -9.641 1.00 82.88 128 SER A O 1
ATOM 918 N N . VAL A 1 129 ? 8.775 -2.117 -8.260 1.00 75.69 129 VAL A N 1
ATOM 919 C CA . VAL A 1 129 ? 9.988 -2.831 -8.697 1.00 75.69 129 VAL A CA 1
ATOM 920 C C . VAL A 1 129 ? 9.820 -3.438 -10.093 1.00 75.69 129 VAL A C 1
ATOM 922 O O . VAL A 1 129 ? 10.766 -3.456 -10.872 1.00 75.69 129 VAL A O 1
ATOM 925 N N . ALA A 1 130 ? 8.623 -3.922 -10.430 1.00 75.25 130 ALA A N 1
ATOM 926 C CA . ALA A 1 130 ? 8.364 -4.618 -11.690 1.00 75.25 130 ALA A CA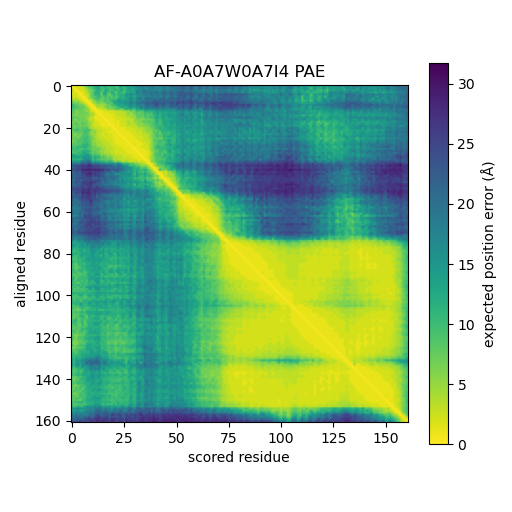 1
ATOM 927 C C . ALA A 1 130 ? 8.122 -3.691 -12.899 1.00 75.25 130 ALA A C 1
ATOM 929 O O . ALA A 1 130 ? 7.923 -4.185 -14.009 1.00 75.25 130 ALA A O 1
ATOM 930 N N . ASN A 1 131 ? 8.095 -2.368 -12.709 1.00 70.94 131 ASN A N 1
ATOM 931 C CA . ASN A 1 131 ? 7.719 -1.415 -13.753 1.00 70.94 131 ASN A CA 1
ATOM 932 C C . ASN A 1 131 ? 8.790 -0.346 -13.997 1.00 70.94 131 ASN A C 1
ATOM 934 O O . ASN A 1 131 ? 9.456 0.129 -13.081 1.00 70.94 131 ASN A O 1
ATOM 938 N N . ASP A 1 132 ? 8.858 0.105 -15.250 1.00 66.88 132 ASP A N 1
ATOM 939 C CA . ASP A 1 132 ? 9.700 1.214 -15.715 1.00 66.88 132 ASP A CA 1
ATOM 940 C C . ASP A 1 132 ? 9.342 2.553 -15.041 1.00 66.88 132 ASP A C 1
ATOM 942 O O . ASP A 1 132 ? 10.187 3.399 -14.771 1.00 66.88 132 ASP A O 1
ATOM 946 N N . SER A 1 133 ? 8.070 2.730 -14.692 1.00 76.50 133 SER A N 1
ATOM 947 C CA . SER A 1 133 ? 7.548 3.884 -13.960 1.00 76.50 133 SER A CA 1
ATOM 948 C C . SER A 1 133 ? 7.536 3.673 -12.443 1.00 76.50 133 SER A C 1
ATOM 950 O O . SER A 1 133 ? 6.719 4.281 -11.748 1.00 76.50 133 SER A O 1
ATOM 952 N N . GLY A 1 134 ? 8.430 2.827 -11.926 1.00 81.56 134 GLY A N 1
ATOM 953 C CA . GLY A 1 134 ? 8.467 2.387 -10.533 1.00 81.56 134 GLY A CA 1
ATOM 954 C C . GLY A 1 134 ? 8.288 3.496 -9.492 1.00 81.56 134 GLY A C 1
ATOM 955 O O . GLY A 1 134 ? 7.343 3.436 -8.705 1.00 81.56 134 GLY A O 1
ATOM 956 N N . PRO A 1 135 ? 9.099 4.569 -9.526 1.00 82.75 135 PRO A N 1
ATOM 957 C CA . PRO A 1 135 ? 8.946 5.717 -8.630 1.00 82.75 135 PRO A CA 1
ATOM 958 C C . PRO A 1 135 ? 7.563 6.378 -8.675 1.00 82.75 135 PRO A C 1
ATOM 960 O O . PRO A 1 135 ? 7.032 6.775 -7.641 1.00 82.75 135 PRO A O 1
ATOM 963 N N . ARG A 1 136 ? 6.937 6.469 -9.856 1.00 84.69 136 ARG A N 1
ATOM 964 C CA . ARG A 1 136 ? 5.583 7.033 -9.993 1.00 84.69 136 ARG A CA 1
ATOM 965 C C . ARG A 1 136 ? 4.530 6.108 -9.396 1.00 84.69 136 ARG A C 1
ATOM 967 O O . ARG A 1 136 ? 3.646 6.589 -8.693 1.00 84.69 136 ARG A O 1
ATOM 974 N N . ILE A 1 137 ? 4.640 4.799 -9.632 1.00 87.56 137 ILE A N 1
ATOM 975 C CA . ILE A 1 137 ? 3.748 3.797 -9.027 1.00 87.56 137 ILE A CA 1
ATOM 976 C C . ILE A 1 137 ? 3.856 3.851 -7.505 1.00 87.56 137 ILE A C 1
ATOM 978 O O . ILE A 1 137 ? 2.829 3.863 -6.826 1.00 87.56 137 ILE A O 1
ATOM 982 N N . PHE A 1 138 ? 5.079 3.971 -6.980 1.00 91.06 138 PHE A N 1
ATOM 983 C CA . PHE A 1 138 ? 5.315 4.125 -5.551 1.00 91.06 138 PHE A CA 1
ATOM 984 C C . PHE A 1 138 ? 4.588 5.347 -4.994 1.00 91.06 138 PHE A C 1
ATOM 986 O O . PHE A 1 138 ? 3.817 5.216 -4.050 1.00 91.06 138 PHE A O 1
ATOM 993 N N . VAL A 1 139 ? 4.795 6.524 -5.592 1.00 92.12 139 VAL A N 1
ATOM 994 C CA . VAL A 1 139 ? 4.203 7.779 -5.108 1.00 92.12 139 VAL A CA 1
ATOM 995 C C . VAL A 1 139 ? 2.678 7.741 -5.182 1.00 92.12 139 VAL A C 1
ATOM 997 O O . VAL A 1 139 ? 2.019 8.046 -4.191 1.00 92.12 139 VAL A O 1
ATOM 1000 N N . ILE A 1 140 ? 2.101 7.317 -6.311 1.00 92.31 140 ILE A N 1
ATOM 1001 C CA . ILE A 1 140 ? 0.640 7.216 -6.469 1.00 92.31 140 ILE A CA 1
ATOM 1002 C C . ILE A 1 140 ? 0.064 6.239 -5.441 1.00 92.31 140 ILE A C 1
ATOM 1004 O O . ILE A 1 140 ? -0.914 6.544 -4.760 1.00 92.31 140 ILE A O 1
ATOM 1008 N N . GLY A 1 141 ? 0.691 5.074 -5.291 1.00 93.94 141 GLY A N 1
ATOM 1009 C CA . GLY A 1 141 ? 0.298 4.087 -4.298 1.00 93.94 141 GLY A CA 1
ATOM 1010 C C . GLY A 1 141 ? 0.382 4.613 -2.866 1.00 93.94 141 GLY A C 1
ATOM 1011 O O . GLY A 1 141 ? -0.548 4.434 -2.078 1.00 93.94 141 GLY A O 1
ATOM 1012 N N . ALA A 1 142 ? 1.480 5.289 -2.533 1.00 94.50 142 ALA A N 1
ATOM 1013 C CA . ALA A 1 142 ? 1.709 5.870 -1.220 1.00 94.50 142 ALA A CA 1
ATOM 1014 C C . ALA A 1 142 ? 0.652 6.926 -0.879 1.00 94.50 142 ALA A C 1
ATOM 1016 O O . ALA A 1 142 ? 0.142 6.911 0.237 1.00 94.50 142 ALA A O 1
ATOM 1017 N N . VAL A 1 143 ? 0.251 7.776 -1.834 1.00 96.12 143 VAL A N 1
ATOM 1018 C CA . VAL A 1 143 ? -0.862 8.729 -1.657 1.00 96.12 143 VAL A CA 1
ATOM 1019 C C . VAL A 1 143 ? -2.140 8.007 -1.223 1.00 96.12 143 VAL A C 1
ATOM 1021 O O . VAL A 1 143 ? -2.765 8.401 -0.239 1.00 96.12 143 VAL A O 1
ATOM 1024 N N . TRP A 1 144 ? -2.505 6.911 -1.893 1.00 96.19 144 TRP A N 1
ATOM 1025 C CA . TRP A 1 144 ? -3.702 6.145 -1.536 1.00 96.19 144 TRP A CA 1
ATOM 1026 C C . TRP A 1 144 ? -3.606 5.488 -0.159 1.00 96.19 144 TRP A C 1
ATOM 1028 O O 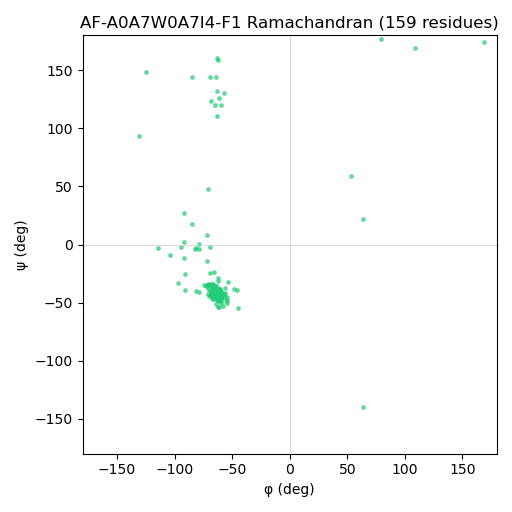. TRP A 1 144 ? -4.581 5.488 0.591 1.00 96.19 144 TRP A O 1
ATOM 1038 N N . VAL A 1 145 ? -2.434 4.970 0.213 1.00 95.06 145 VAL A N 1
ATOM 1039 C CA . VAL A 1 145 ? -2.213 4.416 1.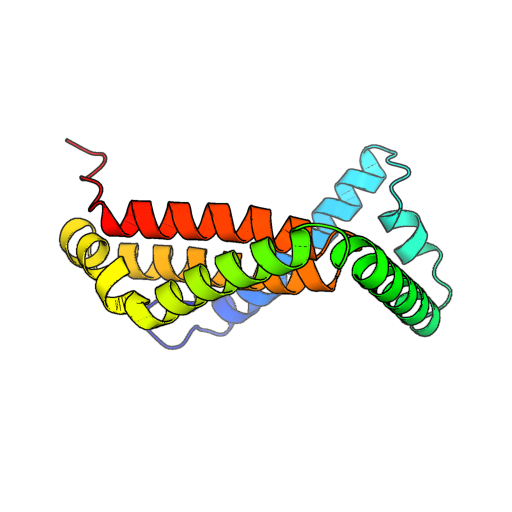558 1.00 95.06 145 VAL A CA 1
ATOM 1040 C C . VAL A 1 145 ? -2.265 5.508 2.628 1.00 95.06 145 VAL A C 1
ATOM 1042 O O . VAL A 1 145 ? -2.822 5.281 3.700 1.00 95.06 145 VAL A O 1
ATOM 1045 N N . VAL A 1 146 ? -1.749 6.704 2.339 1.00 95.38 146 VAL A N 1
ATOM 1046 C CA . VAL A 1 146 ? -1.848 7.866 3.232 1.00 95.38 146 VAL A CA 1
ATOM 1047 C C . VAL A 1 146 ? -3.305 8.274 3.423 1.00 95.38 146 VAL A C 1
ATOM 1049 O O . VAL A 1 146 ? -3.727 8.459 4.563 1.00 95.38 146 VAL A O 1
ATOM 1052 N N . PHE A 1 147 ? -4.104 8.337 2.354 1.00 96.00 147 PHE A N 1
ATOM 1053 C CA . PHE A 1 147 ? -5.540 8.603 2.474 1.00 96.00 147 PHE A CA 1
ATOM 1054 C C . PHE A 1 147 ? -6.280 7.516 3.250 1.00 96.00 147 PHE A C 1
ATOM 1056 O O . PHE A 1 147 ? -7.127 7.840 4.078 1.00 96.00 147 PHE A O 1
ATOM 1063 N N . ALA A 1 148 ? -5.931 6.243 3.061 1.00 93.88 148 ALA A N 1
ATOM 1064 C CA . ALA A 1 148 ? -6.478 5.161 3.873 1.00 93.88 148 ALA A CA 1
ATOM 1065 C C . ALA A 1 148 ? -6.111 5.333 5.362 1.00 93.88 148 ALA A C 1
ATOM 1067 O O . ALA A 1 148 ? -6.966 5.196 6.236 1.00 93.88 148 ALA A O 1
ATOM 1068 N N . GLY A 1 149 ? -4.863 5.695 5.665 1.00 93.44 149 GLY A N 1
ATOM 1069 C CA . GLY A 1 149 ? -4.428 6.004 7.028 1.00 93.44 149 GLY A CA 1
ATOM 1070 C C . GLY A 1 149 ? -5.187 7.186 7.637 1.00 93.44 149 GLY A C 1
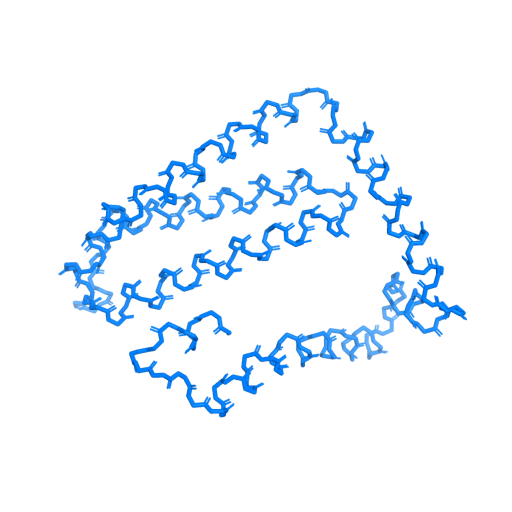ATOM 1071 O O . GLY A 1 149 ? -5.661 7.089 8.766 1.00 93.44 149 GLY A O 1
ATOM 1072 N N . ALA A 1 150 ? -5.364 8.267 6.874 1.00 93.56 150 ALA A N 1
ATOM 1073 C CA . ALA A 1 150 ? -6.137 9.435 7.289 1.00 93.56 150 ALA A CA 1
ATOM 1074 C C . ALA A 1 150 ? -7.614 9.089 7.530 1.00 93.56 150 ALA A C 1
ATOM 1076 O O . ALA A 1 150 ? -8.187 9.525 8.523 1.00 93.56 150 ALA A O 1
ATOM 1077 N N . TYR A 1 151 ? -8.209 8.253 6.672 1.00 92.69 151 TYR A N 1
ATOM 1078 C CA . TYR A 1 151 ? -9.561 7.733 6.862 1.00 92.69 151 TYR A CA 1
ATOM 1079 C C . TYR A 1 151 ? -9.678 6.940 8.165 1.00 92.69 151 TYR A C 1
ATOM 1081 O O . TYR A 1 151 ? -10.582 7.202 8.948 1.00 92.69 151 TYR A O 1
ATOM 1089 N N . ALA A 1 152 ? -8.757 6.011 8.441 1.00 91.81 152 ALA A N 1
ATOM 1090 C CA . ALA A 1 152 ? -8.772 5.252 9.693 1.00 91.81 152 ALA A CA 1
ATOM 1091 C C . ALA A 1 152 ? -8.608 6.158 10.925 1.00 91.81 152 ALA A C 1
ATOM 1093 O O . ALA A 1 152 ? -9.272 5.947 11.941 1.00 91.81 152 ALA A O 1
ATOM 1094 N N . TRP A 1 153 ? -7.764 7.186 10.811 1.00 90.94 153 TRP A N 1
ATOM 1095 C CA . TRP A 1 153 ? -7.518 8.150 11.877 1.00 90.94 153 TRP A CA 1
ATOM 1096 C C . TRP A 1 153 ? -8.718 9.071 12.145 1.00 90.94 153 TRP A C 1
ATOM 1098 O O . TRP A 1 153 ? -8.987 9.400 13.296 1.00 90.94 153 TRP A O 1
ATOM 1108 N N . ALA A 1 154 ? -9.483 9.427 11.109 1.00 90.88 154 ALA A N 1
ATOM 1109 C CA . ALA A 1 154 ? -10.650 10.305 11.205 1.00 90.88 154 ALA A CA 1
ATOM 1110 C C . ALA A 1 154 ? -11.861 9.690 11.938 1.00 90.88 154 ALA A C 1
ATOM 1112 O O . ALA A 1 154 ? -12.869 10.373 12.102 1.00 90.88 154 ALA A O 1
ATOM 1113 N N . ALA A 1 155 ? -11.776 8.430 12.382 1.00 84.88 155 ALA A N 1
ATOM 1114 C CA . ALA A 1 155 ? -12.831 7.738 13.129 1.00 84.88 155 ALA A CA 1
ATOM 1115 C C . ALA A 1 155 ? -14.207 7.773 12.418 1.00 84.88 155 ALA A C 1
ATOM 1117 O O . ALA A 1 155 ? -15.184 8.290 12.964 1.00 84.88 155 ALA A O 1
ATOM 1118 N N . PRO A 1 156 ? -14.301 7.250 11.184 1.00 77.88 156 PRO A N 1
ATOM 1119 C CA . PRO A 1 156 ? -15.478 7.403 10.344 1.00 77.88 156 PRO A CA 1
ATOM 1120 C C . PRO A 1 156 ? -16.703 6.761 11.015 1.00 77.88 156 PRO A C 1
ATOM 1122 O O . PRO A 1 156 ? -16.652 5.571 11.361 1.00 77.88 156 PRO A O 1
ATOM 1125 N N . PRO A 1 157 ? -17.809 7.515 11.180 1.00 72.94 157 PRO A N 1
ATOM 1126 C CA . PRO A 1 157 ? -19.002 7.031 11.866 1.00 72.94 157 PRO A CA 1
ATOM 1127 C C . PRO A 1 157 ? -19.626 5.852 11.120 1.00 72.94 157 PRO A C 1
ATOM 1129 O O . PRO A 1 157 ? -19.356 5.636 9.933 1.00 72.94 157 PRO A O 1
ATOM 1132 N N . ASP A 1 158 ? -20.457 5.073 11.812 1.00 69.75 158 ASP A N 1
ATOM 1133 C CA . ASP A 1 158 ? -21.183 3.972 11.188 1.00 69.75 158 ASP A CA 1
ATOM 1134 C C . ASP A 1 158 ? -22.036 4.458 10.017 1.00 69.75 158 ASP A C 1
ATOM 1136 O O . ASP A 1 158 ? -22.800 5.411 10.134 1.00 69.75 158 ASP A O 1
ATOM 1140 N N . ALA A 1 159 ? -21.901 3.778 8.874 1.00 62.19 159 ALA A N 1
ATOM 1141 C CA . ALA A 1 159 ? -22.622 4.094 7.637 1.00 62.19 159 ALA A CA 1
ATOM 1142 C C . ALA A 1 159 ? -24.121 3.731 7.708 1.00 62.19 159 ALA A C 1
ATOM 1144 O O . ALA A 1 159 ? -24.818 3.781 6.701 1.00 62.19 159 ALA A O 1
ATOM 1145 N N . VAL A 1 160 ? -24.602 3.348 8.891 1.00 55.34 160 VAL A N 1
ATOM 1146 C CA . VAL A 1 160 ? -25.995 3.030 9.176 1.00 55.34 160 VAL A CA 1
ATOM 1147 C C . VAL A 1 160 ? -26.372 3.794 10.441 1.00 55.34 160 VAL A C 1
ATOM 1149 O O . VAL A 1 160 ? -26.115 3.346 11.558 1.00 55.34 160 VAL A O 1
ATOM 1152 N N . ARG A 1 161 ? -26.932 4.984 10.245 1.00 46.12 161 ARG A N 1
ATOM 1153 C CA . ARG A 1 161 ? -27.874 5.601 11.176 1.00 46.12 161 ARG A CA 1
ATOM 1154 C C . ARG A 1 161 ? -29.176 5.807 10.430 1.00 46.12 161 ARG A C 1
ATOM 1156 O O . ARG A 1 161 ? -29.090 6.255 9.266 1.00 46.12 161 ARG A O 1
#

Sequence (161 aa):
VAVLASLPGRPGLRVLVLALLAPLLALAGLVAIDLVTGGSSHFSRFVLEASGPAELIDIASRRLELAYAIGLSGATPIIVAVFGVIVAAGIWKRRELLAPLLATRGELAARAFAAGVYGSLAAIVFGSVANDSGPRIFVIGAVWVVFAGAYAWAAPPDAVR

Solvent-accessible surface area (backbone atoms only — not comparable to full-atom values): 8736 Å² total; per-residue (Å²): 83,43,42,68,72,48,49,92,70,82,75,50,71,68,55,54,50,50,39,59,44,50,62,53,51,51,52,52,49,51,52,51,50,34,66,74,70,66,52,88,46,70,64,61,52,61,66,74,65,49,93,44,75,67,56,56,51,52,52,50,50,56,35,44,52,51,18,51,65,61,40,62,47,82,66,45,52,57,53,44,50,53,47,50,50,52,52,51,50,46,64,71,44,38,67,69,36,40,43,39,27,33,74,71,61,33,66,70,52,35,36,40,49,52,19,46,52,52,42,50,52,50,51,26,53,53,51,17,67,76,33,50,58,13,60,57,44,35,46,58,42,42,52,53,51,51,51,51,46,50,48,30,51,65,42,71,73,75,96,74,126